Protein AF-A0A3M1A4C5-F1 (afdb_monomer_lite)

Radius of gyration: 15.5 Å; chains: 1; bounding box: 27×28×46 Å

Secondary structure (DSSP, 8-state):
------GGGS-HHHHHHHHTTSSTT-THHHHHHHHHHTTTTT-SHHHHHHHHHHHHHTS-HHHHHHHHHTSHHHHHHHHHHHHHHHT-

pLD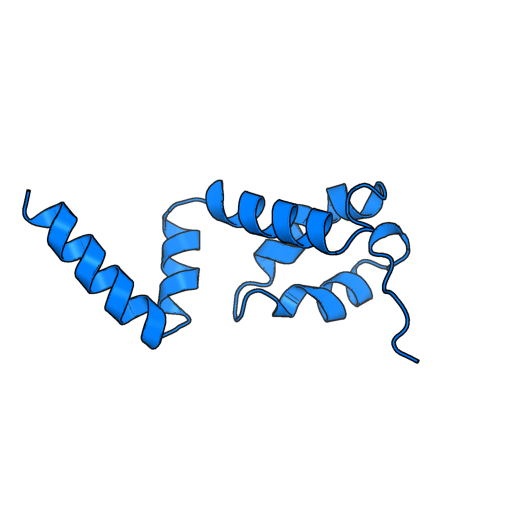DT: mean 84.7, std 16.29, range [36.81, 97.5]

Sequence (88 aa):
MTATLVPSRLERATFFERFGGIYENAPWVAEAVWHEAQTGALDDPEALATAMAAAVDVAPHERKLALIRAHPDLAGRAAEAGALTAAS

Foldseek 3Di:
DPPQDQLLPDDPVVQLVVCLPVQPVGSVLSVQCNVVSVVSQCRDPVSVVVSSVVSLVPDDPVSVLVSQVVDPVSNVVVVVVVVVVVVD

Structure (mmCIF, N/CA/C/O backbone):
data_AF-A0A3M1A4C5-F1
#
_entry.id   AF-A0A3M1A4C5-F1
#
loop_
_atom_site.group_PDB
_atom_site.id
_atom_site.type_symbol
_atom_site.label_atom_id
_atom_site.label_alt_id
_atom_site.label_comp_id
_atom_site.label_asym_id
_atom_site.label_entity_id
_atom_site.label_seq_id
_atom_site.pdbx_PDB_ins_code
_atom_site.Cartn_x
_atom_site.Cartn_y
_atom_site.Cartn_z
_atom_site.occupancy
_atom_site.B_iso_or_equiv
_atom_site.auth_seq_id
_atom_site.auth_comp_id
_atom_site.auth_asym_id
_atom_site.auth_atom_id
_atom_site.pdbx_PDB_model_num
ATOM 1 N N . MET A 1 1 ? 15.747 -19.767 -9.490 1.00 36.81 1 MET A N 1
ATOM 2 C CA . MET A 1 1 ? 16.084 -18.388 -9.897 1.00 36.81 1 MET A CA 1
ATOM 3 C C . MET A 1 1 ? 14.876 -17.526 -9.589 1.00 36.81 1 MET A C 1
ATOM 5 O O . MET A 1 1 ? 13.893 -17.605 -10.312 1.00 36.81 1 MET A O 1
ATOM 9 N N . THR A 1 2 ? 14.881 -16.804 -8.472 1.00 50.34 2 THR A N 1
ATOM 10 C CA . THR A 1 2 ? 13.822 -15.834 -8.171 1.00 50.34 2 THR A CA 1
ATOM 11 C C . THR A 1 2 ? 14.034 -14.659 -9.116 1.00 50.34 2 THR A C 1
ATOM 13 O O . THR A 1 2 ? 15.043 -13.969 -9.015 1.00 50.34 2 THR A O 1
ATOM 16 N N . ALA A 1 3 ? 13.161 -14.493 -10.107 1.00 63.69 3 ALA A N 1
ATOM 17 C CA . ALA A 1 3 ? 13.213 -13.318 -10.962 1.00 63.69 3 ALA A CA 1
ATOM 18 C C . ALA A 1 3 ? 12.903 -12.087 -10.101 1.00 63.69 3 ALA A C 1
ATOM 20 O O . ALA A 1 3 ? 11.847 -12.039 -9.466 1.00 63.69 3 ALA A O 1
ATOM 21 N N . THR A 1 4 ? 13.821 -11.121 -10.065 1.00 75.75 4 THR A N 1
ATOM 22 C CA . THR A 1 4 ? 13.560 -9.809 -9.471 1.00 75.75 4 THR A CA 1
ATOM 23 C C . THR A 1 4 ? 12.418 -9.169 -10.247 1.00 75.75 4 THR A C 1
ATOM 25 O O . THR A 1 4 ? 12.534 -8.926 -11.450 1.00 75.75 4 THR A O 1
ATOM 28 N N . LEU A 1 5 ? 11.287 -8.967 -9.577 1.00 84.75 5 LEU A N 1
ATOM 29 C CA . LEU A 1 5 ? 10.180 -8.214 -10.141 1.00 84.75 5 LEU A CA 1
ATOM 30 C C . LEU A 1 5 ? 10.587 -6.752 -10.271 1.00 84.75 5 LEU A C 1
ATOM 32 O O . LEU A 1 5 ? 11.175 -6.199 -9.350 1.00 84.75 5 LEU A O 1
ATOM 36 N N . VAL A 1 6 ? 10.233 -6.146 -11.398 1.00 92.69 6 VAL A N 1
ATOM 37 C CA . VAL A 1 6 ? 10.457 -4.725 -11.668 1.00 92.69 6 VAL A CA 1
ATOM 38 C C . VAL A 1 6 ? 9.078 -4.081 -11.825 1.00 92.69 6 VAL A C 1
ATOM 40 O O . VAL A 1 6 ? 8.513 -4.172 -12.917 1.00 92.69 6 VAL A O 1
ATOM 43 N N . PRO A 1 7 ? 8.486 -3.543 -10.741 1.00 92.06 7 PRO A N 1
ATOM 44 C CA . PRO A 1 7 ? 7.185 -2.880 -10.722 1.00 92.06 7 PRO A CA 1
ATOM 45 C C . PRO A 1 7 ? 6.851 -2.021 -11.940 1.00 92.06 7 PRO A C 1
ATOM 47 O O . PRO A 1 7 ? 5.781 -2.206 -12.515 1.00 92.06 7 PRO A O 1
ATOM 50 N N . SER A 1 8 ? 7.775 -1.171 -12.391 1.00 95.31 8 SER A N 1
ATOM 51 C CA . SER A 1 8 ? 7.572 -0.266 -13.529 1.00 95.31 8 SER A CA 1
ATOM 52 C C . SER A 1 8 ? 7.359 -0.964 -14.873 1.00 95.31 8 SER A C 1
ATOM 54 O O . SER A 1 8 ? 6.870 -0.361 -15.829 1.00 95.31 8 SER A O 1
ATOM 56 N N . ARG A 1 9 ? 7.734 -2.244 -14.967 1.00 95.25 9 ARG A N 1
ATOM 57 C CA . ARG A 1 9 ? 7.600 -3.076 -16.171 1.00 95.25 9 ARG A CA 1
ATOM 58 C C . ARG A 1 9 ? 6.384 -3.992 -16.131 1.00 95.25 9 ARG A C 1
ATOM 60 O O . ARG A 1 9 ? 6.180 -4.753 -17.076 1.00 95.25 9 ARG A O 1
ATOM 67 N N . LEU A 1 10 ? 5.617 -3.980 -15.044 1.00 94.25 10 LEU A N 1
ATOM 68 C CA . LEU A 1 10 ? 4.434 -4.816 -14.916 1.00 94.25 10 LEU A CA 1
ATOM 69 C C . LEU A 1 10 ? 3.217 -4.116 -15.510 1.00 94.25 10 LEU A C 1
ATOM 71 O O . LEU A 1 10 ? 3.049 -2.902 -15.417 1.00 94.25 10 LEU A O 1
ATOM 75 N N . GLU A 1 11 ? 2.319 -4.905 -16.087 1.00 94.81 11 GLU A N 1
ATOM 76 C CA . GLU A 1 11 ? 0.968 -4.433 -16.353 1.00 94.81 11 GLU A CA 1
ATOM 77 C C . GLU A 1 11 ? 0.181 -4.344 -15.044 1.00 94.81 11 GLU A C 1
ATOM 79 O O . GLU A 1 11 ? 0.448 -5.072 -14.085 1.00 94.81 11 GLU A O 1
ATOM 84 N N . ARG A 1 12 ? -0.843 -3.484 -15.016 1.00 94.19 12 ARG A N 1
ATOM 85 C CA . ARG A 1 12 ? -1.652 -3.226 -13.815 1.00 94.19 12 ARG A CA 1
ATOM 86 C C . ARG A 1 12 ? -2.186 -4.506 -13.169 1.00 94.19 12 ARG A C 1
ATOM 88 O O . ARG A 1 12 ? -2.113 -4.651 -11.953 1.00 94.19 12 ARG A O 1
ATOM 95 N N . ALA A 1 13 ? -2.718 -5.425 -13.975 1.00 95.69 13 ALA A N 1
ATOM 96 C CA . ALA A 1 13 ? -3.271 -6.682 -13.477 1.00 95.69 13 ALA A CA 1
ATOM 97 C C . ALA A 1 13 ? -2.197 -7.527 -12.774 1.00 95.69 13 ALA A C 1
ATOM 99 O O . ALA A 1 13 ? -2.403 -7.958 -11.643 1.00 95.69 13 ALA A O 1
ATOM 100 N N . THR A 1 14 ? -1.026 -7.684 -13.398 1.00 95.00 14 THR A N 1
ATOM 101 C CA . THR A 1 14 ? 0.106 -8.414 -12.817 1.00 95.00 14 THR A CA 1
ATOM 102 C C . THR A 1 14 ? 0.646 -7.718 -11.573 1.00 95.00 14 THR A C 1
ATOM 104 O O . THR A 1 14 ? 0.974 -8.380 -10.597 1.00 95.00 14 THR A O 1
ATOM 107 N N . PHE A 1 15 ? 0.716 -6.387 -11.554 1.00 95.56 15 PHE A N 1
ATOM 108 C CA . PHE A 1 15 ? 1.145 -5.657 -10.364 1.00 95.56 15 PHE A CA 1
ATOM 109 C C . PHE A 1 15 ? 0.218 -5.930 -9.173 1.00 95.56 15 PHE A C 1
ATOM 111 O O . PHE A 1 15 ? 0.697 -6.272 -8.094 1.00 95.56 15 PHE A O 1
ATOM 118 N N . PHE A 1 16 ? -1.103 -5.864 -9.360 1.00 95.44 16 PHE A N 1
ATOM 119 C CA . PHE A 1 16 ? -2.048 -6.162 -8.280 1.00 95.44 16 PHE A CA 1
ATOM 120 C C . PHE A 1 16 ? -2.074 -7.639 -7.893 1.00 95.44 16 PHE A C 1
ATOM 122 O O . PHE A 1 16 ? -2.178 -7.941 -6.708 1.00 95.44 16 PHE A O 1
ATOM 129 N N . GLU A 1 17 ? -1.892 -8.558 -8.840 1.00 94.81 17 GLU A N 1
ATOM 130 C CA . GLU A 1 17 ? -1.730 -9.982 -8.533 1.00 94.81 17 GLU A CA 1
ATOM 131 C C . GLU A 1 17 ? -0.503 -10.236 -7.639 1.00 94.81 17 GLU A C 1
ATOM 133 O O . GLU A 1 17 ? -0.553 -11.054 -6.723 1.00 94.81 17 GLU A O 1
ATOM 138 N N . ARG A 1 18 ? 0.604 -9.521 -7.879 1.00 93.94 18 ARG A N 1
ATOM 139 C CA . ARG A 1 18 ? 1.869 -9.734 -7.161 1.00 93.94 18 ARG A CA 1
ATOM 140 C C . ARG A 1 18 ? 1.984 -8.956 -5.855 1.00 93.94 18 ARG A C 1
ATOM 142 O O . ARG A 1 18 ? 2.585 -9.472 -4.918 1.00 93.94 18 ARG A O 1
ATOM 149 N N . PHE A 1 19 ? 1.427 -7.749 -5.786 1.00 94.56 19 PHE A N 1
ATOM 150 C CA . PHE A 1 19 ? 1.617 -6.830 -4.658 1.00 94.56 19 PHE A CA 1
ATOM 151 C C . PHE A 1 19 ? 0.327 -6.498 -3.901 1.00 94.56 19 PHE A C 1
ATOM 153 O O . PHE A 1 19 ? 0.392 -6.048 -2.760 1.00 94.56 19 PHE A O 1
ATOM 160 N N . GLY A 1 20 ? -0.849 -6.767 -4.477 1.00 92.75 20 GLY A N 1
ATOM 161 C CA . GLY A 1 20 ? -2.145 -6.488 -3.846 1.00 92.75 20 GLY A CA 1
ATOM 162 C C . GLY A 1 20 ? -2.416 -7.307 -2.583 1.00 92.75 20 GLY A C 1
ATOM 163 O O . GLY A 1 20 ? -3.231 -6.903 -1.762 1.00 92.75 20 GLY A O 1
ATOM 164 N N . GLY A 1 21 ? -1.714 -8.428 -2.405 1.00 91.06 21 GLY A N 1
ATOM 165 C CA . GLY A 1 21 ? -1.801 -9.269 -1.211 1.00 91.06 21 GLY A CA 1
ATOM 166 C C . GLY A 1 21 ? -0.787 -8.947 -0.110 1.00 91.06 21 GLY A C 1
ATOM 167 O O . GLY A 1 21 ? -0.816 -9.620 0.913 1.00 91.06 21 GLY A O 1
ATOM 168 N N . ILE A 1 22 ? 0.117 -7.969 -0.293 1.00 91.75 22 ILE A N 1
ATOM 169 C CA . ILE A 1 22 ? 1.130 -7.630 0.731 1.00 91.75 22 ILE A CA 1
ATOM 170 C C . ILE A 1 22 ? 0.459 -7.153 2.021 1.00 91.75 22 ILE A C 1
ATOM 172 O O . ILE A 1 22 ? 0.855 -7.556 3.111 1.00 91.75 22 ILE A O 1
ATOM 176 N N . TYR A 1 23 ? -0.565 -6.312 1.886 1.00 90.75 23 TYR A N 1
ATOM 177 C CA . TYR A 1 23 ? -1.442 -5.950 2.989 1.00 90.75 23 TYR A CA 1
ATOM 178 C C . TYR A 1 23 ? -2.700 -6.806 2.889 1.00 90.75 23 TYR A C 1
ATOM 180 O O . TYR A 1 23 ? -3.517 -6.635 1.979 1.00 90.75 23 TYR A O 1
ATOM 188 N N . GLU A 1 24 ? -2.838 -7.756 3.812 1.00 88.25 24 GLU A N 1
ATOM 189 C CA . GLU A 1 24 ? -3.948 -8.703 3.807 1.00 88.25 24 GLU A CA 1
ATOM 190 C C . GLU A 1 24 ? -5.292 -7.968 3.903 1.00 88.25 24 GLU A C 1
ATOM 192 O O . GLU A 1 24 ? -5.455 -7.023 4.680 1.00 88.25 24 GLU A O 1
ATOM 197 N N . ASN A 1 25 ? -6.256 -8.390 3.078 1.00 88.00 25 ASN A N 1
ATOM 198 C CA . ASN A 1 25 ? -7.576 -7.761 2.953 1.00 88.00 25 ASN A CA 1
ATOM 199 C C . ASN A 1 25 ? -7.529 -6.249 2.636 1.00 88.00 25 ASN A C 1
ATOM 201 O O . ASN A 1 25 ? -8.508 -5.531 2.853 1.00 88.00 25 ASN A O 1
ATOM 205 N N . ALA A 1 26 ? -6.410 -5.755 2.096 1.00 92.88 26 ALA A N 1
ATOM 206 C CA . ALA A 1 26 ? -6.186 -4.342 1.817 1.00 92.88 26 ALA A CA 1
ATOM 207 C C . ALA A 1 26 ? -5.459 -4.107 0.474 1.00 92.88 26 ALA A C 1
ATOM 209 O O . ALA A 1 26 ? -4.418 -3.444 0.435 1.00 92.88 26 ALA A O 1
ATOM 210 N N . PRO A 1 27 ? -6.046 -4.554 -0.660 1.00 93.69 27 PRO A N 1
ATOM 211 C CA . PRO A 1 27 ? -5.472 -4.324 -1.992 1.00 93.69 27 PRO A CA 1
ATOM 212 C C . PRO A 1 27 ? -5.317 -2.834 -2.328 1.00 93.69 27 PRO A C 1
ATOM 214 O O . PRO A 1 27 ? -4.441 -2.458 -3.106 1.00 93.69 27 PRO A O 1
ATOM 217 N N . TRP A 1 28 ? -6.100 -1.973 -1.667 1.00 95.06 28 TRP A N 1
ATOM 218 C CA . TRP A 1 28 ? -6.036 -0.520 -1.807 1.00 95.06 28 TRP A CA 1
ATOM 219 C C . TRP A 1 28 ? -4.644 0.064 -1.520 1.00 95.06 28 TRP A C 1
ATOM 221 O O . TRP A 1 28 ? -4.329 1.139 -2.027 1.00 95.06 28 TRP A O 1
ATOM 231 N N . VAL A 1 29 ? -3.804 -0.615 -0.727 1.00 96.12 29 VAL A N 1
ATOM 232 C CA . VAL A 1 29 ? -2.434 -0.151 -0.453 1.00 96.12 29 VAL A CA 1
ATOM 233 C C . VAL A 1 29 ? -1.570 -0.253 -1.710 1.00 96.12 29 VAL A C 1
ATOM 235 O O . VAL A 1 29 ? -0.860 0.689 -2.051 1.00 96.12 29 VAL A O 1
ATOM 238 N N . ALA A 1 30 ? -1.676 -1.360 -2.450 1.00 96.44 30 ALA A N 1
ATOM 239 C CA . ALA A 1 30 ? -0.991 -1.515 -3.732 1.00 96.44 30 ALA A CA 1
ATOM 240 C C . ALA A 1 30 ? -1.576 -0.574 -4.798 1.00 96.44 30 ALA A C 1
ATOM 242 O O . ALA A 1 30 ? -0.838 0.002 -5.595 1.00 96.44 30 ALA A O 1
ATOM 243 N N . GLU A 1 31 ? -2.894 -0.365 -4.793 1.00 96.25 31 GLU A N 1
ATOM 244 C CA . GLU A 1 31 ? -3.548 0.602 -5.686 1.00 96.25 31 GLU A CA 1
ATOM 245 C C . GLU A 1 31 ? -3.036 2.031 -5.473 1.00 96.25 31 GLU A C 1
ATOM 247 O O . GLU A 1 31 ? -2.813 2.749 -6.448 1.00 96.25 31 GLU A O 1
ATOM 252 N N . ALA A 1 32 ? -2.805 2.431 -4.218 1.00 96.81 32 ALA A N 1
ATOM 253 C CA . ALA A 1 32 ? -2.351 3.775 -3.871 1.00 96.81 32 ALA A CA 1
ATOM 254 C C . ALA A 1 32 ? -0.965 4.110 -4.445 1.00 96.81 32 ALA A C 1
ATOM 256 O O . ALA A 1 32 ? -0.725 5.257 -4.817 1.00 96.81 32 ALA A O 1
ATOM 257 N N . VAL A 1 33 ? -0.079 3.117 -4.567 1.00 97.31 33 VAL A N 1
ATOM 258 C CA . VAL A 1 33 ? 1.295 3.303 -5.066 1.00 97.31 33 VAL A CA 1
ATOM 259 C C . VAL A 1 33 ? 1.458 2.974 -6.553 1.00 97.31 33 VAL A C 1
ATOM 261 O O . VAL A 1 33 ? 2.530 3.185 -7.114 1.00 97.31 33 VAL A O 1
ATOM 264 N N . TRP A 1 34 ? 0.406 2.488 -7.227 1.00 96.88 34 TRP A N 1
ATOM 265 C CA . TRP A 1 34 ? 0.471 2.037 -8.626 1.00 96.88 34 TRP A CA 1
ATOM 266 C C . TRP A 1 34 ? 1.058 3.093 -9.570 1.00 96.88 34 TRP A C 1
ATOM 268 O O . TRP A 1 34 ? 1.932 2.798 -10.379 1.00 96.88 34 TRP A O 1
ATOM 278 N N . HIS A 1 35 ? 0.584 4.336 -9.479 1.00 96.19 35 HIS A N 1
ATOM 279 C CA . HIS A 1 35 ? 1.033 5.396 -10.383 1.00 96.19 35 HIS A CA 1
ATOM 280 C C . HIS A 1 35 ? 2.507 5.757 -10.182 1.00 96.19 35 HIS A C 1
ATOM 282 O O . HIS A 1 35 ? 3.201 6.023 -11.160 1.00 96.19 35 HIS A O 1
ATOM 288 N N . GLU A 1 36 ? 2.985 5.731 -8.939 1.00 96.00 36 GLU A N 1
ATOM 289 C CA . GLU A 1 36 ? 4.390 5.967 -8.611 1.00 96.00 36 GLU A CA 1
ATOM 290 C C . GLU A 1 36 ? 5.268 4.794 -9.062 1.00 96.00 36 GLU A C 1
ATOM 292 O O . GLU A 1 36 ? 6.323 5.016 -9.657 1.00 96.00 36 GLU A O 1
ATOM 297 N N . ALA A 1 37 ? 4.794 3.554 -8.904 1.00 94.38 37 ALA A N 1
ATOM 298 C CA . ALA A 1 37 ? 5.489 2.360 -9.382 1.00 94.38 37 ALA A CA 1
ATOM 299 C C . ALA A 1 37 ? 5.785 2.418 -10.889 1.00 94.38 37 ALA A C 1
ATOM 301 O O . ALA A 1 37 ? 6.889 2.082 -11.315 1.00 94.38 37 ALA A O 1
ATOM 302 N N . GLN A 1 38 ? 4.852 2.946 -11.689 1.00 95.69 38 GLN A N 1
ATOM 303 C CA . GLN A 1 38 ? 5.025 3.099 -13.139 1.00 95.69 38 GLN A CA 1
ATOM 304 C C . GLN A 1 38 ? 6.140 4.079 -13.540 1.00 95.69 38 GLN A C 1
ATOM 306 O O . GLN A 1 38 ? 6.557 4.082 -14.696 1.00 95.69 38 GLN A O 1
ATOM 311 N N . THR A 1 39 ? 6.636 4.908 -12.618 1.00 95.50 39 THR A N 1
ATOM 312 C CA . THR A 1 39 ? 7.740 5.845 -12.893 1.00 95.50 39 THR A CA 1
ATOM 313 C C . THR A 1 39 ? 9.125 5.202 -12.793 1.00 95.50 39 THR A C 1
ATOM 315 O O . THR A 1 39 ? 10.107 5.824 -13.194 1.00 95.50 39 THR A O 1
ATOM 318 N N . GLY A 1 40 ? 9.226 3.979 -12.257 1.00 93.81 40 GLY A N 1
ATOM 319 C CA . GLY A 1 40 ? 10.508 3.342 -11.926 1.00 93.81 40 GLY A CA 1
ATOM 320 C C . GLY A 1 40 ? 11.039 3.686 -10.534 1.00 93.81 40 GLY A C 1
ATOM 321 O O . GLY A 1 40 ? 11.972 3.038 -10.070 1.00 93.81 40 GLY A O 1
ATOM 322 N N . ALA A 1 41 ? 10.430 4.649 -9.831 1.00 94.00 41 ALA A N 1
ATOM 323 C CA . ALA A 1 41 ? 10.847 5.039 -8.481 1.00 94.00 41 ALA A CA 1
ATOM 324 C C . ALA A 1 41 ? 10.750 3.893 -7.458 1.00 94.00 41 ALA A C 1
ATOM 326 O O . ALA A 1 41 ? 11.500 3.877 -6.487 1.00 94.00 41 ALA A O 1
ATOM 327 N N . LEU A 1 42 ? 9.852 2.928 -7.691 1.00 96.12 42 LEU A N 1
ATOM 328 C CA . LEU A 1 42 ? 9.585 1.808 -6.783 1.00 96.12 42 LEU A CA 1
ATOM 329 C C . LEU A 1 42 ? 10.119 0.467 -7.309 1.00 96.12 42 LEU A C 1
ATOM 331 O O . LEU A 1 42 ? 9.634 -0.581 -6.898 1.00 96.12 42 LEU A O 1
ATOM 335 N N . ASP A 1 43 ? 11.084 0.478 -8.235 1.00 94.81 43 ASP A N 1
ATOM 336 C CA . ASP A 1 43 ? 11.672 -0.764 -8.762 1.00 94.81 43 ASP A CA 1
ATOM 337 C C . ASP A 1 43 ? 12.560 -1.496 -7.747 1.00 94.81 43 ASP A C 1
ATOM 339 O O . ASP A 1 43 ? 12.818 -2.694 -7.881 1.00 94.81 43 ASP A O 1
ATOM 343 N N . ASP A 1 44 ? 13.003 -0.775 -6.721 1.00 93.75 44 ASP A N 1
ATOM 344 C CA . ASP A 1 44 ? 13.679 -1.336 -5.567 1.00 93.75 44 ASP A CA 1
ATOM 345 C C . ASP A 1 44 ? 12.659 -1.820 -4.508 1.00 93.75 44 ASP A C 1
ATOM 347 O O . ASP A 1 44 ? 11.719 -1.088 -4.178 1.00 93.75 44 ASP A O 1
ATOM 351 N N . PRO A 1 45 ? 12.814 -3.036 -3.947 1.00 92.44 45 PRO A N 1
ATOM 352 C CA . PRO A 1 45 ? 11.889 -3.561 -2.944 1.00 92.44 45 PRO A CA 1
ATOM 353 C C . PRO A 1 45 ? 11.761 -2.705 -1.677 1.00 92.44 45 PRO A C 1
ATOM 355 O O . PRO A 1 45 ? 10.675 -2.656 -1.099 1.00 92.44 45 PRO A O 1
ATOM 358 N N . GLU A 1 46 ? 12.834 -2.043 -1.233 1.00 94.44 46 GLU A N 1
ATOM 359 C CA . GLU A 1 46 ? 12.806 -1.168 -0.056 1.00 94.44 46 GLU A CA 1
ATOM 360 C C . GLU A 1 46 ? 12.043 0.124 -0.366 1.00 94.44 46 GLU A C 1
ATOM 362 O O . GLU A 1 46 ? 11.213 0.561 0.439 1.00 94.44 46 GLU A O 1
ATOM 367 N N . ALA A 1 47 ? 12.238 0.683 -1.565 1.00 95.62 47 ALA A N 1
ATOM 368 C CA . ALA A 1 47 ? 11.458 1.821 -2.047 1.00 95.62 47 ALA A CA 1
ATOM 369 C C . ALA A 1 47 ? 9.958 1.489 -2.127 1.00 95.62 47 ALA A C 1
ATOM 371 O O . ALA A 1 47 ? 9.130 2.243 -1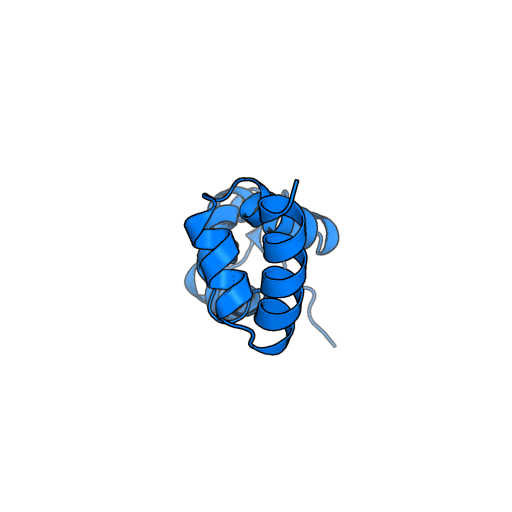.612 1.00 95.62 47 ALA A O 1
ATOM 372 N N . LEU A 1 48 ? 9.600 0.329 -2.693 1.00 95.69 48 LEU A N 1
ATOM 373 C CA . LEU A 1 48 ? 8.209 -0.126 -2.761 1.00 95.69 48 LEU A CA 1
ATOM 374 C C . LEU A 1 48 ? 7.600 -0.314 -1.365 1.00 95.69 48 LEU A C 1
ATOM 376 O O . LEU A 1 48 ? 6.502 0.178 -1.106 1.00 95.69 48 LEU A O 1
ATOM 380 N N . ALA A 1 49 ? 8.305 -0.992 -0.456 1.00 95.12 49 ALA A N 1
ATOM 381 C CA . ALA A 1 49 ? 7.830 -1.204 0.910 1.00 95.12 49 ALA A CA 1
ATOM 382 C C . ALA A 1 49 ? 7.614 0.127 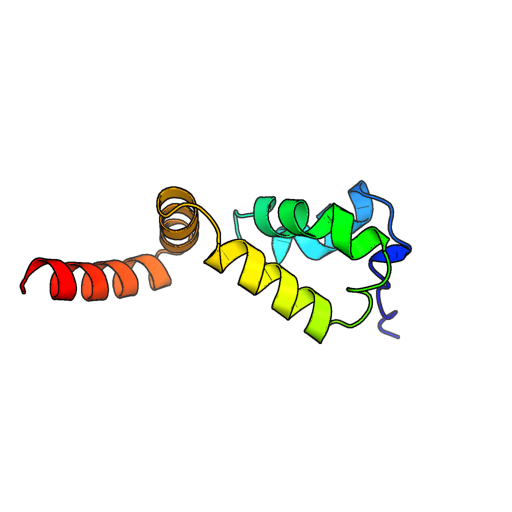1.649 1.00 95.12 49 ALA A C 1
ATOM 384 O O . ALA A 1 49 ? 6.586 0.313 2.301 1.00 95.12 49 ALA A O 1
ATOM 385 N N . THR A 1 50 ? 8.545 1.070 1.492 1.00 96.94 50 THR A N 1
ATOM 386 C CA . THR A 1 50 ? 8.454 2.412 2.081 1.00 96.94 50 THR A CA 1
ATOM 387 C C . THR A 1 50 ? 7.250 3.180 1.539 1.00 96.94 50 THR A C 1
ATOM 389 O O . THR A 1 50 ? 6.483 3.742 2.321 1.00 96.94 50 THR A O 1
ATOM 392 N N . ALA A 1 51 ? 7.029 3.166 0.222 1.00 97.50 51 ALA A N 1
ATOM 393 C CA . ALA A 1 51 ? 5.882 3.831 -0.392 1.00 97.50 51 ALA A CA 1
ATOM 394 C C . ALA A 1 51 ? 4.547 3.218 0.064 1.00 97.50 51 ALA A C 1
ATOM 396 O O . ALA A 1 51 ? 3.595 3.941 0.359 1.00 97.50 51 ALA A O 1
ATOM 397 N N . MET A 1 52 ? 4.474 1.888 0.181 1.00 97.25 52 MET A N 1
ATOM 398 C CA . MET A 1 52 ? 3.270 1.206 0.663 1.00 97.25 52 MET A CA 1
ATOM 399 C C . MET A 1 52 ? 2.984 1.512 2.140 1.00 97.25 52 MET A C 1
ATOM 401 O O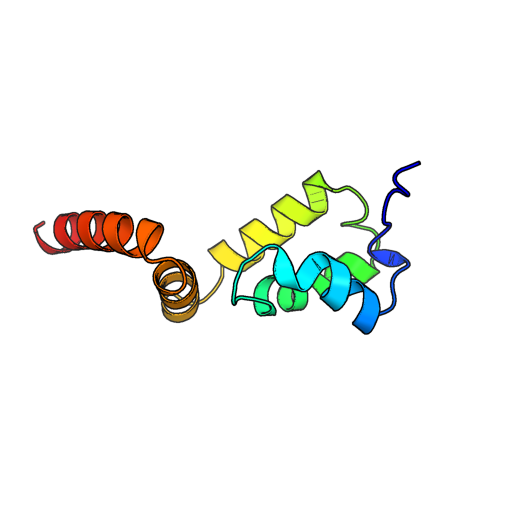 . MET A 1 52 ? 1.832 1.759 2.496 1.00 97.25 52 MET A O 1
ATOM 405 N N . ALA A 1 53 ? 4.013 1.564 2.990 1.00 96.56 53 ALA A N 1
ATOM 406 C CA . ALA A 1 53 ? 3.866 1.989 4.381 1.00 96.56 53 ALA A CA 1
ATOM 407 C C . ALA A 1 53 ? 3.376 3.443 4.477 1.00 96.56 53 ALA A C 1
ATOM 409 O O . ALA A 1 53 ? 2.389 3.717 5.162 1.00 96.56 53 ALA A O 1
ATOM 410 N N . ALA A 1 54 ? 3.980 4.352 3.706 1.00 97.38 54 ALA A N 1
ATOM 411 C CA . ALA A 1 54 ? 3.562 5.750 3.647 1.00 97.38 54 ALA A CA 1
ATOM 412 C C . ALA A 1 54 ? 2.101 5.899 3.184 1.00 97.38 54 ALA A C 1
ATOM 414 O O . ALA A 1 54 ? 1.357 6.703 3.748 1.00 97.38 54 ALA A O 1
ATOM 415 N N . ALA A 1 55 ? 1.658 5.092 2.212 1.00 96.69 55 ALA A N 1
ATOM 416 C CA . ALA A 1 55 ? 0.268 5.064 1.758 1.00 96.69 55 ALA A CA 1
ATOM 417 C C . ALA A 1 55 ? -0.714 4.673 2.877 1.00 96.69 55 ALA A C 1
ATOM 419 O O . ALA A 1 55 ? -1.831 5.195 2.925 1.00 96.69 55 ALA A O 1
ATOM 420 N N . VAL A 1 56 ? -0.306 3.792 3.797 1.00 95.12 56 VAL A N 1
ATOM 421 C CA . VAL A 1 56 ? -1.094 3.458 4.991 1.00 95.12 56 VAL A CA 1
ATOM 422 C C . VAL A 1 56 ? -1.086 4.601 5.999 1.00 95.12 56 VAL A C 1
ATOM 424 O O . VAL A 1 56 ? -2.148 4.959 6.511 1.00 95.12 56 VAL A O 1
ATOM 427 N N . ASP A 1 57 ? 0.069 5.211 6.257 1.00 94.50 57 ASP A N 1
ATOM 428 C CA . ASP A 1 57 ? 0.209 6.283 7.247 1.00 94.50 57 ASP A CA 1
ATOM 429 C C . ASP A 1 57 ? -0.679 7.490 6.926 1.00 94.50 57 ASP A C 1
ATOM 431 O O . ASP A 1 57 ? -1.384 8.001 7.809 1.00 94.50 57 ASP A O 1
ATOM 435 N N . VAL A 1 58 ? -0.727 7.895 5.653 1.00 95.56 58 VAL A N 1
ATOM 436 C CA . VAL A 1 58 ? -1.556 9.020 5.186 1.00 95.56 58 VAL A CA 1
ATOM 437 C C . VAL A 1 58 ? -3.026 8.652 4.964 1.00 95.56 58 VAL A C 1
ATOM 439 O O . VAL A 1 58 ? -3.847 9.539 4.722 1.00 95.56 58 VAL A O 1
ATOM 442 N N . ALA 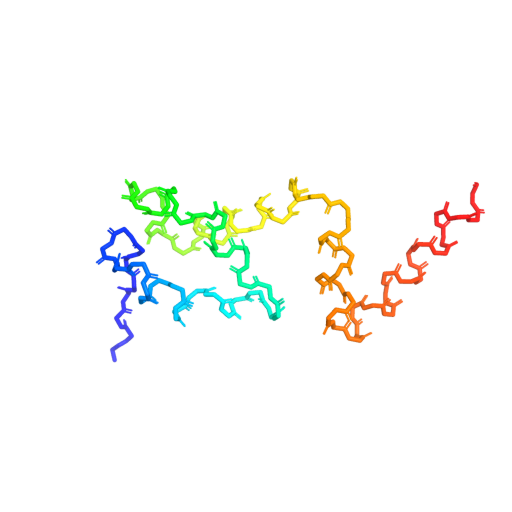A 1 59 ? -3.394 7.369 5.048 1.00 94.75 59 ALA A N 1
ATOM 443 C CA . ALA A 1 59 ? -4.776 6.948 4.859 1.00 94.75 59 ALA A CA 1
ATOM 444 C C . ALA A 1 59 ? -5.696 7.507 5.968 1.00 94.75 59 ALA A C 1
ATOM 446 O O . ALA A 1 59 ? -5.256 7.713 7.107 1.00 94.75 59 ALA A O 1
ATOM 447 N N . PRO A 1 60 ? -6.997 7.709 5.679 1.00 94.00 60 PRO A N 1
ATOM 448 C CA . PRO A 1 60 ? -7.987 8.056 6.694 1.00 94.00 60 PRO A CA 1
ATOM 449 C C . PRO A 1 60 ? -7.995 7.062 7.858 1.00 94.00 60 PRO A C 1
ATOM 451 O O . PRO A 1 60 ? -7.706 5.870 7.686 1.00 94.00 60 PRO A O 1
ATOM 454 N N . HIS A 1 61 ? -8.353 7.545 9.048 1.00 90.88 61 HIS A N 1
ATOM 455 C CA . HIS A 1 61 ? -8.365 6.737 10.267 1.00 90.88 61 HIS A CA 1
ATOM 456 C C . HIS A 1 61 ? -9.213 5.467 10.110 1.00 90.88 61 HIS A C 1
ATOM 458 O O . HIS A 1 61 ? -8.803 4.390 10.535 1.00 90.88 61 HIS A O 1
ATOM 464 N N . GLU A 1 62 ? -10.346 5.563 9.418 1.00 89.81 62 GLU A N 1
ATOM 465 C CA . GLU A 1 62 ? -11.276 4.464 9.177 1.00 89.81 62 GLU A CA 1
ATOM 466 C C . GLU A 1 62 ? -10.628 3.332 8.370 1.00 89.81 62 GLU A C 1
ATOM 468 O O . GLU A 1 62 ? -10.849 2.159 8.673 1.00 89.81 62 GLU A O 1
ATOM 473 N N . ARG A 1 63 ? -9.785 3.662 7.378 1.00 90.69 63 ARG A N 1
ATOM 474 C CA . ARG A 1 63 ? -9.056 2.660 6.580 1.00 90.69 63 ARG A CA 1
ATOM 475 C C . ARG A 1 63 ? -7.970 1.973 7.396 1.00 90.69 63 ARG A C 1
ATOM 477 O O . ARG A 1 63 ? -7.849 0.752 7.328 1.00 90.69 63 ARG A O 1
ATOM 484 N N . LYS A 1 64 ? -7.223 2.734 8.203 1.00 91.25 64 LYS A N 1
ATOM 485 C CA . LYS A 1 64 ? -6.221 2.175 9.127 1.00 91.25 64 LYS A CA 1
ATOM 486 C C . LYS A 1 64 ? -6.870 1.240 10.146 1.00 91.25 64 LYS A C 1
ATOM 488 O O . LYS A 1 64 ? -6.392 0.132 10.370 1.00 91.25 64 LYS A O 1
ATOM 493 N N . LEU A 1 65 ? -8.003 1.648 10.714 1.00 89.25 65 LEU A N 1
ATOM 494 C CA . LEU A 1 65 ? -8.755 0.835 11.664 1.00 89.25 65 LEU A CA 1
ATOM 495 C C . LEU A 1 65 ? -9.330 -0.431 11.014 1.00 89.25 65 LEU A C 1
ATOM 497 O O . LEU A 1 65 ? -9.286 -1.494 11.628 1.00 89.25 65 LEU A O 1
ATOM 501 N N . ALA A 1 66 ? -9.842 -0.345 9.783 1.00 87.75 66 ALA A N 1
ATOM 502 C CA . ALA A 1 66 ? -10.306 -1.510 9.031 1.00 87.75 66 ALA A CA 1
ATOM 503 C C . ALA A 1 66 ? -9.169 -2.506 8.750 1.00 87.75 66 ALA A C 1
ATOM 505 O O . ALA A 1 66 ? -9.357 -3.703 8.954 1.00 87.75 66 ALA A O 1
ATOM 506 N N . LEU A 1 67 ? -7.982 -2.015 8.369 1.00 87.31 67 LEU A N 1
ATOM 507 C CA . LEU A 1 67 ? -6.785 -2.839 8.170 1.00 87.31 67 LEU A CA 1
ATOM 508 C C . LEU A 1 67 ? -6.395 -3.587 9.453 1.00 87.31 67 LEU A C 1
ATOM 510 O O . LEU A 1 67 ? -6.165 -4.793 9.430 1.00 87.31 67 LEU A O 1
ATOM 514 N N . ILE A 1 68 ? -6.372 -2.892 10.591 1.00 86.31 68 ILE A N 1
ATOM 515 C CA . ILE A 1 68 ? -6.083 -3.504 11.893 1.00 86.31 68 ILE A CA 1
ATOM 516 C C . ILE A 1 68 ? -7.148 -4.548 12.254 1.00 86.31 68 ILE A C 1
ATOM 518 O O . ILE A 1 68 ? -6.814 -5.651 12.674 1.00 86.31 68 ILE A O 1
ATOM 522 N N . ARG A 1 69 ? -8.434 -4.222 12.077 1.00 83.06 69 ARG A N 1
ATOM 523 C CA . ARG A 1 69 ? -9.561 -5.115 12.399 1.00 83.06 69 ARG A CA 1
ATOM 524 C C . ARG A 1 69 ? -9.636 -6.353 11.515 1.00 83.06 69 ARG A C 1
ATOM 526 O O . ARG A 1 69 ? -10.173 -7.359 11.964 1.00 83.06 69 ARG A O 1
ATOM 533 N N . ALA A 1 70 ? -9.094 -6.292 10.300 1.00 80.38 70 ALA A N 1
ATOM 534 C CA . ALA A 1 70 ? -8.966 -7.458 9.431 1.00 80.38 70 ALA A CA 1
ATOM 535 C C . ALA A 1 70 ? -8.056 -8.548 10.031 1.00 80.38 70 ALA A C 1
ATOM 537 O O . ALA A 1 70 ? -8.101 -9.685 9.576 1.00 80.38 70 ALA A O 1
ATOM 538 N N . HIS A 1 71 ? -7.289 -8.224 11.079 1.00 79.00 71 HIS A N 1
ATOM 539 C CA . HIS A 1 71 ? -6.393 -9.139 11.773 1.00 79.00 71 HIS A CA 1
ATOM 540 C C . HIS A 1 71 ? -6.782 -9.212 13.262 1.00 79.00 71 HIS A C 1
ATOM 542 O O . HIS A 1 71 ? -6.450 -8.297 14.020 1.00 79.00 71 HIS A O 1
ATOM 548 N N . PRO A 1 72 ? -7.455 -10.280 13.728 1.00 65.50 72 PRO A N 1
ATOM 549 C CA . PRO A 1 72 ? -7.897 -10.411 15.123 1.00 65.50 72 PRO A CA 1
ATOM 550 C C . PRO A 1 72 ? -6.768 -10.190 16.148 1.00 65.50 72 PRO A C 1
ATOM 552 O O . PRO A 1 72 ? -6.973 -9.541 17.175 1.00 65.50 72 PRO A O 1
ATOM 555 N N . ASP A 1 73 ? -5.553 -10.629 15.811 1.00 66.94 73 ASP A N 1
ATOM 556 C CA . ASP A 1 73 ? -4.355 -10.503 16.650 1.00 66.94 73 ASP A CA 1
ATOM 557 C C . ASP A 1 73 ? -3.804 -9.062 16.730 1.00 66.94 73 ASP A C 1
ATOM 559 O O . ASP A 1 73 ? -3.165 -8.674 17.713 1.00 66.94 73 ASP A O 1
ATOM 563 N N . LEU A 1 74 ? -4.033 -8.235 15.702 1.00 62.50 74 LEU A N 1
ATOM 564 C CA . LEU A 1 74 ? -3.703 -6.802 15.731 1.00 62.50 74 LEU A CA 1
ATOM 565 C C . LEU A 1 74 ? -4.846 -5.983 16.333 1.00 62.50 74 LEU A C 1
ATOM 567 O O . LEU A 1 74 ? -4.592 -5.011 17.042 1.00 62.50 74 LEU A O 1
ATOM 571 N N . ALA A 1 75 ? -6.091 -6.399 16.101 1.00 60.12 75 ALA A N 1
ATOM 572 C CA . ALA A 1 75 ? -7.283 -5.777 16.658 1.00 60.12 75 ALA A CA 1
ATOM 573 C C . ALA A 1 75 ? -7.276 -5.790 18.193 1.00 60.12 75 ALA A C 1
ATOM 575 O O . ALA A 1 75 ? -7.604 -4.769 18.796 1.00 60.12 75 ALA A O 1
ATOM 576 N N . GLY A 1 76 ? -6.839 -6.893 18.817 1.00 61.41 76 GLY A N 1
ATOM 577 C CA . GLY A 1 76 ? -6.663 -6.979 20.272 1.00 61.41 76 GLY A CA 1
ATOM 578 C C . GLY A 1 76 ? -5.678 -5.935 20.811 1.00 61.41 76 GLY A C 1
ATOM 579 O O . GLY A 1 76 ? -6.026 -5.146 21.686 1.00 61.41 76 GLY A O 1
ATOM 580 N N . ARG A 1 77 ? -4.487 -5.834 20.205 1.00 61.62 77 ARG A N 1
ATOM 581 C CA . ARG A 1 77 ? -3.458 -4.850 20.596 1.00 61.62 77 ARG A CA 1
ATOM 582 C C . ARG A 1 77 ? -3.892 -3.400 20.365 1.00 61.62 77 ARG A C 1
ATOM 584 O O . ARG A 1 77 ? -3.577 -2.519 21.160 1.00 61.62 77 ARG A O 1
ATOM 591 N N . ALA A 1 78 ? -4.632 -3.134 19.292 1.00 61.06 78 ALA A N 1
ATOM 592 C CA . ALA A 1 78 ? -5.159 -1.799 19.023 1.00 61.06 78 ALA A CA 1
ATOM 593 C C . ALA A 1 78 ? -6.305 -1.409 19.967 1.00 61.06 78 ALA A C 1
ATOM 595 O O . ALA A 1 78 ? -6.413 -0.241 20.333 1.00 61.06 78 ALA A O 1
ATOM 596 N N . ALA A 1 79 ? -7.141 -2.366 20.383 1.00 61.53 79 ALA A N 1
ATOM 597 C CA . ALA A 1 79 ? -8.173 -2.130 21.387 1.00 61.53 79 ALA A CA 1
ATOM 598 C C . ALA A 1 79 ? -7.557 -1.776 22.751 1.00 61.53 79 ALA A C 1
ATOM 600 O O . ALA A 1 79 ? -8.010 -0.829 23.389 1.00 61.53 79 ALA A O 1
ATOM 601 N N . GLU A 1 80 ? -6.487 -2.466 23.157 1.00 62.16 80 GLU A N 1
ATOM 602 C CA . GLU A 1 80 ? -5.719 -2.137 24.367 1.00 62.16 80 GLU A CA 1
ATOM 603 C C . GLU A 1 80 ? -5.093 -0.734 24.287 1.00 62.16 80 GLU A C 1
ATOM 605 O O . GLU A 1 80 ? -5.230 0.063 25.216 1.00 62.16 80 GLU A O 1
ATOM 610 N N . ALA A 1 81 ? -4.472 -0.389 23.153 1.00 61.34 81 ALA A N 1
ATOM 611 C CA . ALA A 1 81 ? -3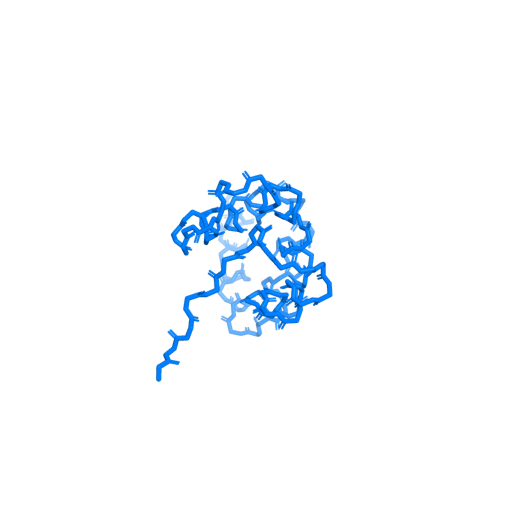.888 0.936 22.943 1.00 61.34 81 ALA A CA 1
ATOM 612 C C . ALA A 1 81 ? -4.945 2.060 22.922 1.00 61.34 81 ALA A C 1
ATOM 614 O O . ALA A 1 81 ? -4.718 3.128 23.488 1.00 61.34 81 ALA A O 1
ATOM 615 N N . GLY A 1 82 ? -6.110 1.823 22.308 1.00 59.50 82 GLY A N 1
ATOM 616 C CA . GLY A 1 82 ? -7.224 2.778 22.269 1.00 59.50 82 GLY A CA 1
ATOM 617 C C . GLY A 1 82 ? -7.940 2.950 23.615 1.00 59.50 82 GLY A C 1
ATOM 618 O O . GLY A 1 82 ? -8.412 4.040 23.929 1.00 59.50 82 GLY A O 1
ATOM 619 N N . ALA A 1 83 ? -7.994 1.903 24.443 1.00 56.78 83 ALA A N 1
ATOM 620 C CA . ALA A 1 83 ? -8.500 2.005 25.812 1.00 56.78 83 ALA A CA 1
ATOM 621 C C . ALA A 1 83 ? -7.582 2.865 26.696 1.00 56.78 83 ALA A C 1
ATOM 623 O O . ALA A 1 83 ? -8.068 3.592 27.561 1.00 56.78 83 ALA A O 1
ATOM 624 N N . LEU A 1 84 ? -6.268 2.832 26.447 1.00 53.69 84 LEU A N 1
ATOM 625 C CA . LEU A 1 84 ? -5.296 3.659 27.162 1.00 53.69 84 LEU A CA 1
ATOM 626 C C . LEU A 1 84 ? -5.418 5.149 26.799 1.00 53.69 84 LEU A C 1
ATOM 628 O O . LEU A 1 84 ? -5.289 6.003 27.672 1.00 53.69 84 LEU A O 1
ATOM 632 N N . THR A 1 85 ? -5.712 5.471 25.535 1.00 50.56 85 THR A N 1
ATOM 633 C CA . THR A 1 85 ? -5.898 6.864 25.093 1.00 50.56 85 THR A CA 1
ATOM 634 C C . THR A 1 85 ? -7.259 7.448 25.475 1.00 50.56 85 THR A C 1
ATOM 636 O O . THR A 1 85 ? -7.359 8.658 25.640 1.00 50.56 85 THR A O 1
ATOM 639 N N . ALA A 1 86 ? -8.295 6.620 25.654 1.00 51.59 86 ALA A N 1
ATOM 640 C CA . ALA A 1 86 ? -9.612 7.060 26.129 1.00 51.59 86 ALA A CA 1
ATOM 641 C C . ALA A 1 86 ? -9.691 7.257 27.658 1.00 51.59 86 ALA A C 1
ATOM 643 O O . ALA A 1 86 ? -10.636 7.873 28.146 1.00 51.59 86 ALA A O 1
ATOM 644 N N . ALA A 1 87 ? -8.723 6.729 28.413 1.00 45.41 87 ALA A N 1
ATOM 645 C CA . ALA A 1 87 ? -8.650 6.832 29.872 1.00 45.41 87 ALA A CA 1
ATOM 646 C C . ALA A 1 87 ? -7.714 7.956 30.377 1.00 45.41 87 ALA A C 1
ATOM 648 O O . ALA A 1 87 ? -7.317 7.924 31.541 1.00 45.41 87 ALA A O 1
ATOM 649 N N . SER A 1 88 ? -7.347 8.923 29.525 1.00 37.56 88 SER A N 1
ATOM 650 C CA . SER A 1 88 ? -6.525 10.098 29.881 1.00 37.56 88 SER A CA 1
ATOM 651 C C . SER A 1 88 ? -7.303 11.405 29.785 1.00 37.56 88 SER A C 1
ATOM 653 O O . SER A 1 88 ? -8.138 11.521 28.861 1.00 37.56 88 SER A O 1
#